Protein AF-A0A6L6DXY4-F1 (afdb_monomer)

Foldseek 3Di:
DADPVGQFDDDDPFWTWGWDQDPPDNPIDIWIATPVVRDIDD

Mean predicted aligned error: 4.61 Å

Secondary structure (DSSP, 8-state):
--BTTBTEEEE-SSEEEEEEEETTTTEEEEEEEETTT--EE-

Nearest PDB structures (foldseek):
  6o8b-assembly1_B  TM=6.308E-01  e=5.013E+00  Homo sapiens
  6bny-assembly1_A  TM=6.005E-01  e=9.253E+00  Homo sapiens

Sequence (42 aa):
MASPLGTLHYFDHRLEVHRVVVGPYANNVFVVKCKHTGEAVL

Radius of gyration: 11.09 Å; Cα contacts (8 Å, |Δi|>4): 65; chains: 1; bounding box: 30×21×22 Å

Structure (mmCIF, N/CA/C/O backbone):
data_AF-A0A6L6DXY4-F1
#
_entry.id   AF-A0A6L6DXY4-F1
#
loop_
_atom_site.group_PDB
_atom_site.id
_atom_site.type_symbol
_atom_site.label_atom_id
_atom_site.label_alt_id
_atom_site.label_comp_id
_atom_site.label_asym_id
_atom_site.label_entity_id
_atom_site.label_seq_id
_atom_site.pdbx_PDB_ins_code
_atom_site.Cartn_x
_atom_site.Cartn_y
_atom_site.Cartn_z
_atom_site.occupancy
_atom_site.B_iso_or_equiv
_atom_site.auth_seq_id
_atom_site.auth_comp_id
_atom_site.auth_asym_id
_atom_site.auth_atom_id
_atom_site.pdbx_PDB_model_num
ATOM 1 N N . MET A 1 1 ? 12.964 9.510 -6.028 1.00 47.72 1 MET A N 1
ATOM 2 C CA . MET A 1 1 ? 12.487 10.829 -5.560 1.00 47.72 1 MET A CA 1
ATOM 3 C C . MET A 1 1 ? 11.020 10.662 -5.197 1.00 47.72 1 MET A C 1
ATOM 5 O O . MET A 1 1 ? 10.232 10.390 -6.094 1.00 47.72 1 MET A O 1
ATOM 9 N N . ALA A 1 2 ? 10.673 10.660 -3.907 1.00 50.84 2 A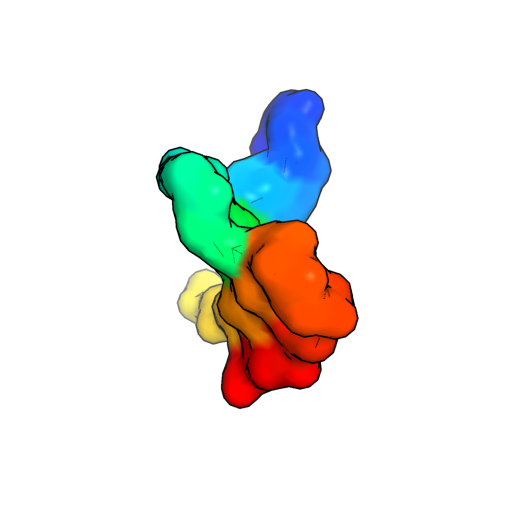LA A N 1
ATOM 10 C CA . ALA A 1 2 ? 9.278 10.533 -3.478 1.00 50.84 2 ALA A CA 1
ATOM 11 C C . ALA A 1 2 ? 8.492 11.787 -3.895 1.00 50.84 2 ALA A C 1
ATOM 13 O O . ALA A 1 2 ? 9.048 12.885 -3.906 1.00 50.84 2 ALA A O 1
ATOM 14 N N . SER A 1 3 ? 7.222 11.607 -4.266 1.00 56.06 3 SER A N 1
ATOM 15 C CA . SER A 1 3 ? 6.292 12.709 -4.537 1.00 56.06 3 SER A CA 1
ATOM 16 C C . SER A 1 3 ? 6.242 13.656 -3.325 1.00 56.06 3 SER A C 1
ATOM 18 O O . SER A 1 3 ? 6.431 13.185 -2.202 1.00 56.06 3 SER A O 1
ATOM 20 N N . PRO A 1 4 ? 5.948 14.959 -3.486 1.00 58.19 4 PRO A N 1
ATOM 21 C CA . PRO A 1 4 ? 5.727 15.867 -2.352 1.00 58.19 4 PRO A CA 1
ATOM 22 C C . PRO A 1 4 ? 4.638 15.392 -1.362 1.00 58.19 4 PRO A C 1
ATOM 24 O O . PRO A 1 4 ? 4.586 15.884 -0.242 1.00 58.19 4 PRO A O 1
ATOM 27 N N . LEU A 1 5 ? 3.813 14.404 -1.741 1.00 64.69 5 LEU A N 1
ATOM 28 C CA . LEU A 1 5 ? 2.820 13.717 -0.896 1.00 64.69 5 LEU A CA 1
ATOM 29 C C . LEU A 1 5 ? 3.328 12.391 -0.275 1.00 64.69 5 LEU A C 1
ATOM 31 O O . LEU A 1 5 ? 2.542 11.584 0.225 1.00 64.69 5 LEU A O 1
ATOM 35 N N . GLY A 1 6 ? 4.633 12.116 -0.332 1.00 85.38 6 GLY A N 1
ATOM 36 C CA . GLY A 1 6 ? 5.212 10.847 0.108 1.00 85.38 6 GLY A CA 1
ATOM 37 C C . GLY A 1 6 ? 4.817 9.685 -0.809 1.00 85.38 6 GLY A C 1
ATOM 38 O O . GLY A 1 6 ? 5.058 9.730 -2.017 1.00 85.38 6 GLY A O 1
ATOM 39 N N . THR A 1 7 ? 4.239 8.630 -0.228 1.00 92.31 7 THR A N 1
ATOM 40 C CA . THR A 1 7 ? 3.758 7.437 -0.950 1.00 92.31 7 THR A CA 1
ATOM 41 C C . THR A 1 7 ? 2.302 7.545 -1.392 1.00 92.31 7 THR A C 1
ATOM 43 O O . THR A 1 7 ? 1.846 6.676 -2.130 1.00 92.31 7 THR A O 1
ATOM 46 N N . LEU A 1 8 ? 1.553 8.569 -0.966 1.00 95.19 8 LEU A N 1
ATOM 47 C CA . LEU A 1 8 ? 0.134 8.685 -1.299 1.00 95.19 8 LEU A CA 1
ATOM 48 C C . LEU A 1 8 ? -0.043 8.865 -2.812 1.00 95.19 8 LEU A C 1
ATOM 50 O O . LEU A 1 8 ? 0.417 9.845 -3.399 1.00 95.19 8 LEU A O 1
ATOM 54 N N . HIS A 1 9 ? -0.707 7.898 -3.435 1.00 94.25 9 HIS A N 1
ATOM 55 C CA . HIS A 1 9 ? -0.955 7.869 -4.871 1.00 94.25 9 HIS A CA 1
ATOM 56 C C . HIS A 1 9 ? -2.388 8.275 -5.210 1.00 94.25 9 HIS A C 1
ATOM 58 O O . HIS A 1 9 ? -2.607 9.012 -6.168 1.00 94.25 9 HIS A O 1
ATOM 64 N N . TYR A 1 10 ? -3.349 7.809 -4.415 1.00 95.50 10 TYR A N 1
ATOM 65 C CA . TYR A 1 10 ? -4.767 8.105 -4.568 1.00 95.50 10 TYR A CA 1
ATOM 66 C C . TYR A 1 10 ? -5.455 8.051 -3.205 1.00 95.50 10 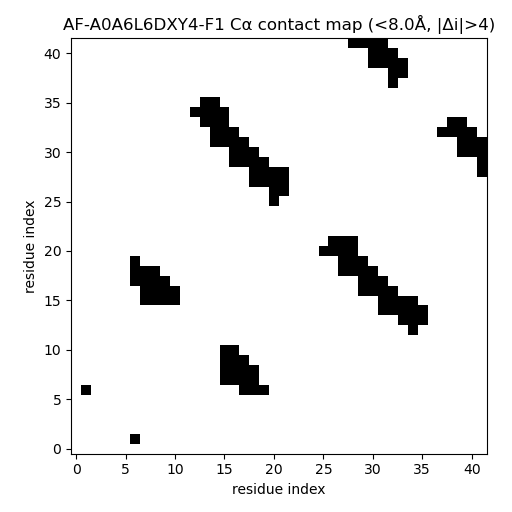TYR A C 1
ATOM 68 O O . TYR A 1 10 ? -5.037 7.305 -2.321 1.00 95.50 10 TYR A O 1
ATOM 76 N N . PHE A 1 11 ? -6.525 8.817 -3.036 1.00 97.31 11 PHE A N 1
ATOM 77 C CA . PHE A 1 11 ? -7.429 8.666 -1.905 1.00 97.31 11 PHE A CA 1
ATOM 78 C C . PHE A 1 11 ? -8.838 9.096 -2.288 1.00 97.31 11 PHE A C 1
ATOM 80 O O . PHE A 1 11 ? -9.029 9.948 -3.157 1.00 97.31 11 PHE A O 1
ATOM 87 N N . ASP A 1 12 ? -9.814 8.552 -1.573 1.00 97.69 12 ASP A N 1
ATOM 88 C CA . ASP A 1 12 ? -11.194 9.020 -1.599 1.00 97.69 12 ASP A CA 1
ATOM 89 C C . ASP A 1 12 ? -11.792 9.028 -0.180 1.00 97.69 12 ASP A C 1
ATOM 91 O O . ASP A 1 12 ? -11.075 9.058 0.824 1.00 97.69 12 ASP A O 1
ATOM 95 N N . HIS A 1 13 ? -13.119 9.045 -0.081 1.00 97.69 13 HIS A N 1
ATOM 96 C CA . HIS A 1 13 ? -13.842 9.026 1.187 1.00 97.69 13 HIS A CA 1
ATOM 97 C C . HIS A 1 13 ? -13.742 7.696 1.960 1.00 97.69 13 HIS A C 1
ATOM 99 O O . HIS A 1 13 ? -14.018 7.682 3.159 1.00 97.69 13 HIS A O 1
ATOM 105 N N . ARG A 1 14 ? -13.347 6.585 1.323 1.00 97.75 14 ARG A N 1
ATOM 106 C CA . ARG A 1 14 ? -13.331 5.238 1.925 1.00 97.75 14 ARG A CA 1
ATOM 107 C C . ARG A 1 14 ? -11.938 4.642 2.038 1.00 97.75 14 ARG A C 1
ATOM 109 O O . ARG A 1 14 ? -11.734 3.816 2.928 1.00 97.75 14 ARG A O 1
ATOM 116 N N . LEU A 1 15 ? -11.004 5.017 1.169 1.00 98.00 15 LEU 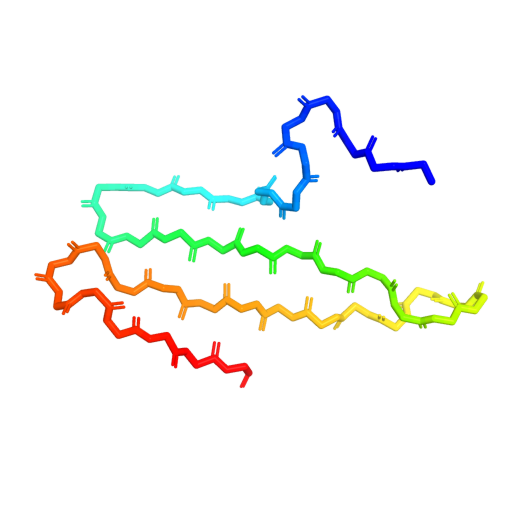A N 1
ATOM 117 C CA . LEU A 1 15 ? -9.697 4.373 1.094 1.00 98.00 15 LEU A CA 1
ATOM 118 C C . LEU A 1 15 ? -8.547 5.318 0.745 1.00 98.00 15 LEU A C 1
ATOM 120 O O . LEU A 1 15 ? -8.732 6.453 0.294 1.00 98.00 15 LEU A O 1
ATOM 124 N N . GLU A 1 16 ? -7.341 4.807 0.960 1.00 98.06 16 GLU A N 1
ATOM 125 C CA . GLU A 1 16 ? -6.071 5.385 0.521 1.00 98.06 16 GLU A CA 1
ATOM 126 C C . GLU A 1 16 ? -5.302 4.318 -0.257 1.00 98.06 16 GLU A C 1
ATOM 128 O O . GLU A 1 16 ? -5.300 3.144 0.117 1.00 98.06 16 GLU A O 1
ATOM 133 N N . VAL A 1 17 ? -4.642 4.727 -1.336 1.00 97.56 17 VAL A N 1
ATOM 134 C CA . VAL A 1 17 ? -3.714 3.892 -2.097 1.00 97.56 17 VAL A CA 1
ATOM 135 C C . VAL A 1 17 ? -2.341 4.530 -2.007 1.00 97.56 17 VAL A C 1
ATOM 137 O O . VAL A 1 17 ? -2.141 5.6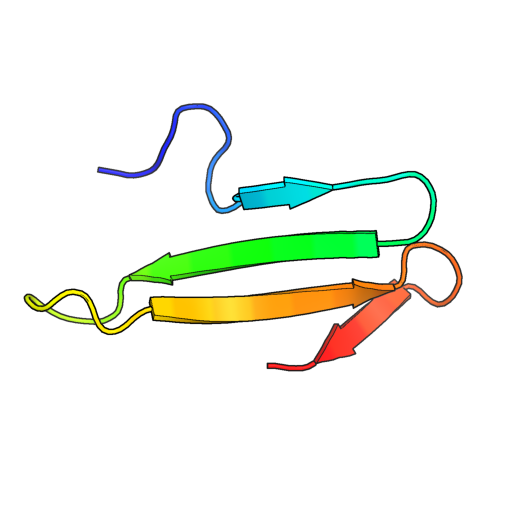70 -2.440 1.00 97.56 17 VAL A O 1
ATOM 140 N N . HIS A 1 18 ? -1.383 3.778 -1.486 1.00 95.12 18 HIS A N 1
ATOM 141 C CA . HIS A 1 18 ? 0.008 4.192 -1.392 1.00 95.12 18 HIS A CA 1
ATOM 142 C C . HIS A 1 18 ? 0.838 3.435 -2.417 1.00 95.12 18 HIS A C 1
ATOM 144 O O . HIS A 1 18 ? 0.797 2.212 -2.447 1.00 95.12 18 HIS A O 1
ATOM 150 N N . ARG A 1 19 ? 1.608 4.141 -3.242 1.00 94.12 19 ARG A N 1
ATOM 151 C CA . ARG A 1 19 ? 2.506 3.553 -4.237 1.00 94.12 19 ARG A CA 1
ATOM 152 C C . ARG A 1 19 ? 3.949 3.615 -3.751 1.00 94.12 19 ARG A C 1
ATOM 154 O O . ARG A 1 19 ? 4.451 4.686 -3.406 1.00 94.12 19 ARG A O 1
ATOM 161 N N . VAL A 1 20 ? 4.636 2.483 -3.820 1.00 91.81 20 VAL A N 1
ATOM 162 C CA . VAL A 1 20 ? 6.067 2.351 -3.539 1.00 91.81 20 VAL A CA 1
ATOM 163 C C . VAL A 1 20 ? 6.748 1.765 -4.769 1.00 91.81 20 VAL A C 1
ATOM 165 O O . VAL A 1 20 ? 6.321 0.742 -5.290 1.00 91.81 20 VAL A O 1
ATOM 168 N N . VAL A 1 21 ? 7.805 2.415 -5.253 1.00 90.25 21 VAL A N 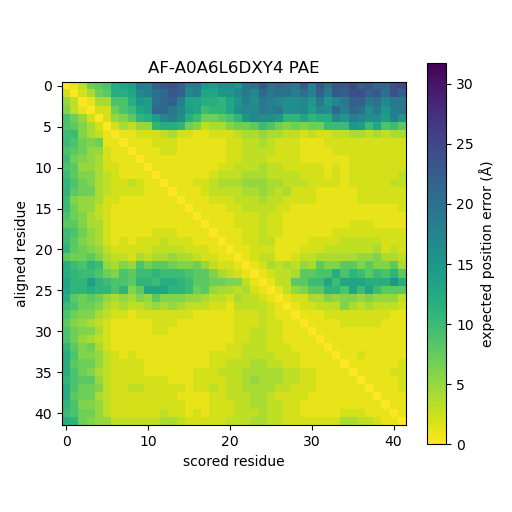1
ATOM 169 C CA . VAL A 1 21 ? 8.651 1.860 -6.318 1.00 90.25 21 VAL A CA 1
ATOM 170 C C . VAL A 1 21 ? 9.766 1.060 -5.661 1.00 90.25 21 VAL A C 1
ATOM 172 O O . VAL A 1 21 ? 10.511 1.611 -4.849 1.00 90.25 21 VAL A O 1
ATOM 175 N N . VAL A 1 22 ? 9.875 -0.222 -6.001 1.00 89.31 22 VAL A N 1
ATOM 176 C CA . VAL A 1 22 ? 10.891 -1.122 -5.449 1.00 89.31 22 VAL A CA 1
ATOM 177 C C . VAL A 1 22 ? 11.935 -1.445 -6.510 1.00 89.31 22 VAL A C 1
ATOM 179 O O . VAL A 1 22 ? 11.634 -2.000 -7.563 1.00 89.31 22 VAL A O 1
ATOM 182 N N . GLY A 1 23 ? 13.194 -1.151 -6.200 1.00 85.06 23 GLY A N 1
ATOM 183 C CA . GLY A 1 23 ? 14.307 -1.399 -7.109 1.00 85.06 23 GLY A CA 1
ATOM 184 C C . GLY A 1 23 ? 14.398 -0.385 -8.260 1.00 85.06 23 GLY A C 1
ATOM 185 O O . GLY A 1 23 ? 13.700 0.628 -8.270 1.00 85.06 23 GLY A O 1
ATOM 186 N N . PRO A 1 24 ? 15.309 -0.626 -9.217 1.00 81.19 24 PRO A N 1
ATOM 187 C CA . PRO A 1 24 ? 15.639 0.339 -10.269 1.00 81.19 24 PRO A CA 1
ATOM 188 C C . PRO A 1 24 ? 14.596 0.408 -11.393 1.00 81.19 24 PRO A C 1
ATOM 190 O O . PRO A 1 24 ? 14.623 1.329 -12.205 1.00 81.19 24 PRO A O 1
ATOM 193 N N . TYR A 1 25 ? 13.681 -0.559 -11.448 1.00 78.06 25 TYR A N 1
ATOM 194 C CA . TYR A 1 25 ? 12.604 -0.618 -12.430 1.00 78.06 25 TYR A CA 1
ATOM 195 C C . TYR A 1 25 ? 11.290 -0.132 -11.819 1.00 78.06 25 TYR A C 1
ATOM 197 O O . TYR A 1 25 ? 11.146 -0.047 -10.602 1.00 78.06 25 TYR A O 1
ATOM 205 N N . ALA A 1 26 ? 10.297 0.146 -12.663 1.00 80.25 26 ALA A N 1
ATOM 206 C CA . ALA A 1 26 ? 8.953 0.543 -12.244 1.00 80.25 26 ALA A CA 1
ATOM 207 C C . ALA A 1 26 ? 8.145 -0.623 -11.626 1.00 80.25 26 ALA A C 1
ATOM 209 O O . ALA A 1 26 ? 6.978 -0.817 -11.962 1.00 80.25 26 ALA A O 1
ATOM 210 N N . ASN A 1 27 ? 8.755 -1.404 -10.733 1.00 87.19 27 ASN A N 1
ATOM 211 C CA . ASN A 1 27 ? 8.073 -2.411 -9.939 1.00 87.19 27 ASN A CA 1
ATOM 212 C C . ASN A 1 27 ? 7.304 -1.697 -8.824 1.00 87.19 27 ASN A C 1
ATOM 214 O O . ASN A 1 27 ? 7.858 -1.334 -7.783 1.00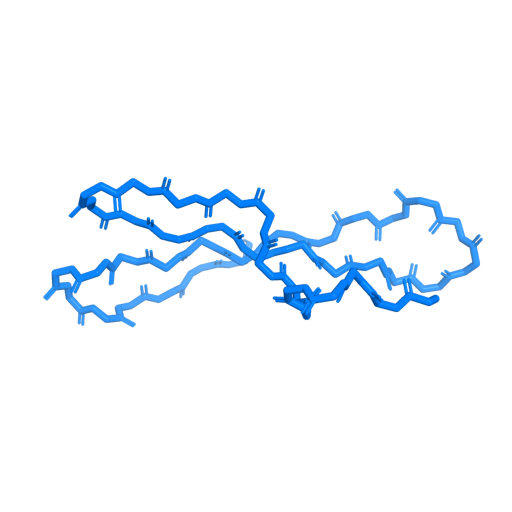 87.19 27 ASN A O 1
ATOM 218 N N . ASN A 1 28 ? 6.045 -1.385 -9.113 1.00 90.62 28 ASN A N 1
ATOM 219 C CA . ASN A 1 28 ? 5.190 -0.638 -8.208 1.00 90.62 28 ASN A CA 1
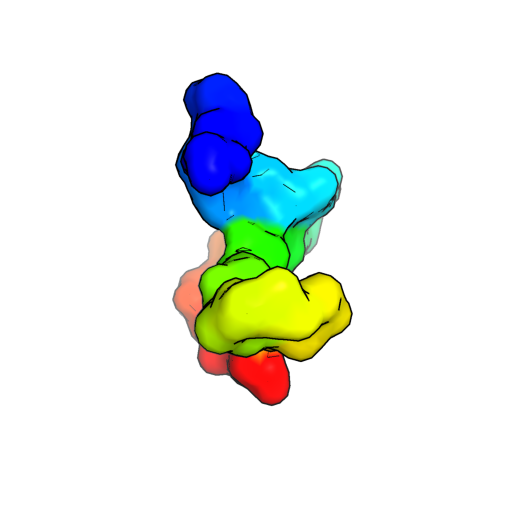ATOM 220 C C . ASN A 1 28 ? 4.474 -1.610 -7.271 1.00 90.62 28 ASN A C 1
ATOM 222 O O . ASN A 1 28 ? 3.711 -2.457 -7.725 1.00 90.62 28 ASN A O 1
ATOM 226 N N . VAL A 1 29 ? 4.684 -1.434 -5.974 1.00 93.31 29 VAL A N 1
ATOM 227 C CA . VAL A 1 29 ? 3.879 -2.036 -4.915 1.00 93.31 29 VAL A CA 1
ATOM 228 C C . VAL A 1 29 ? 2.813 -1.029 -4.508 1.00 93.31 29 VAL A C 1
ATOM 230 O O . VAL A 1 29 ? 3.116 0.157 -4.335 1.00 93.31 29 VAL A O 1
ATOM 233 N N . PHE A 1 30 ? 1.579 -1.494 -4.355 1.00 95.50 30 PHE A N 1
ATOM 234 C CA . PHE A 1 30 ? 0.477 -0.674 -3.880 1.00 95.50 30 PHE A CA 1
ATOM 235 C C . PHE A 1 30 ? 0.009 -1.191 -2.529 1.00 95.50 30 PHE A C 1
ATOM 237 O O . PHE A 1 30 ? -0.181 -2.380 -2.363 1.00 95.50 30 PHE A O 1
ATOM 244 N N . VAL A 1 31 ? -0.173 -0.297 -1.565 1.00 96.19 31 VAL A N 1
ATOM 245 C CA . VAL A 1 31 ? -0.824 -0.620 -0.295 1.00 96.19 31 VAL A CA 1
ATOM 246 C C . VAL A 1 31 ? -2.189 0.045 -0.304 1.00 96.19 31 VAL A C 1
ATOM 248 O O . VAL A 1 31 ? -2.273 1.270 -0.433 1.00 96.19 31 VAL A O 1
ATOM 251 N N . VAL A 1 32 ? -3.248 -0.751 -0.182 1.00 97.88 32 VAL A N 1
ATOM 252 C CA . VAL A 1 32 ? -4.631 -0.273 -0.096 1.00 97.88 32 VAL A CA 1
ATOM 253 C C . VAL A 1 32 ? -5.052 -0.288 1.360 1.00 97.88 32 VAL A C 1
ATOM 255 O O . VAL A 1 32 ? -5.061 -1.345 1.987 1.00 97.88 32 VAL A O 1
ATOM 258 N N . LYS A 1 33 ? -5.418 0.877 1.894 1.00 98.25 33 LYS A N 1
ATOM 259 C CA . LYS A 1 33 ? -5.872 1.038 3.276 1.00 98.25 33 LYS A CA 1
ATOM 260 C C . LYS A 1 33 ? -7.343 1.430 3.318 1.00 98.25 33 LYS A C 1
ATOM 262 O O . LYS A 1 33 ? -7.743 2.417 2.702 1.00 98.25 33 LYS A O 1
ATOM 267 N N . CYS A 1 34 ? -8.137 0.696 4.089 1.00 98.31 34 CYS A N 1
ATOM 268 C CA . CYS A 1 34 ? -9.511 1.057 4.416 1.00 98.31 34 CYS A CA 1
ATOM 269 C C . CYS A 1 34 ? -9.514 2.159 5.484 1.00 98.31 34 C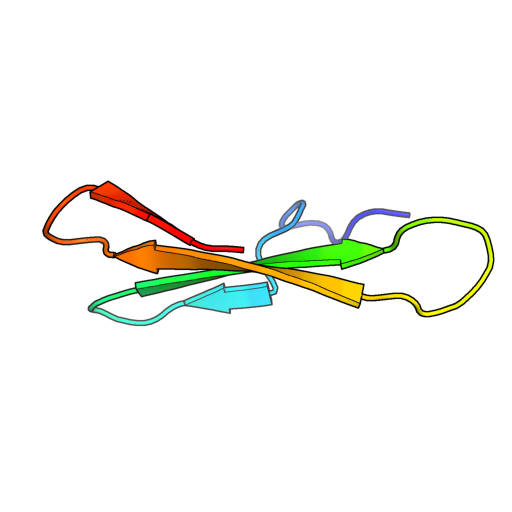YS A C 1
ATOM 271 O O . CYS A 1 34 ? -8.986 1.970 6.579 1.00 98.31 34 CYS A O 1
ATOM 273 N N . LYS A 1 35 ? -10.147 3.306 5.213 1.00 97.75 35 LYS A N 1
ATOM 274 C CA . LYS A 1 35 ? -10.258 4.403 6.194 1.00 97.75 35 LYS A CA 1
ATOM 275 C C . LYS A 1 35 ? -11.212 4.081 7.341 1.00 97.75 35 LYS A C 1
ATOM 277 O O . LYS A 1 35 ? -11.062 4.638 8.420 1.00 97.75 35 LYS A O 1
ATOM 282 N N . HIS A 1 36 ? -12.192 3.205 7.107 1.00 98.12 36 HIS A N 1
ATOM 283 C CA . HIS A 1 36 ? -13.199 2.865 8.110 1.00 98.12 36 HIS A CA 1
ATOM 284 C C . HIS A 1 36 ? -12.675 1.869 9.149 1.00 98.12 36 HIS A C 1
ATOM 286 O O . HIS A 1 36 ? -12.881 2.070 10.340 1.00 98.12 36 HIS A O 1
ATOM 292 N N . THR A 1 37 ? -11.990 0.811 8.704 1.00 98.12 37 THR A N 1
ATOM 293 C CA . THR A 1 37 ? -11.453 -0.229 9.601 1.00 98.12 37 THR A CA 1
ATOM 294 C C . THR A 1 37 ? -9.997 0.018 9.985 1.00 98.12 37 THR A C 1
ATOM 296 O O . THR A 1 37 ? -9.525 -0.517 10.981 1.00 98.12 37 THR A O 1
ATOM 299 N N . GLY A 1 38 ? -9.270 0.825 9.208 1.00 96.94 38 GLY A N 1
ATOM 300 C CA . GLY A 1 38 ? -7.833 1.039 9.369 1.00 96.94 38 GLY A CA 1
ATOM 301 C C . GLY A 1 38 ? -6.967 -0.091 8.803 1.00 96.94 38 GLY A C 1
ATOM 302 O O . GLY A 1 38 ? -5.748 0.069 8.748 1.00 96.94 38 GLY A O 1
ATOM 303 N N . GLU A 1 39 ? -7.571 -1.198 8.362 1.00 98.19 39 GLU A N 1
ATOM 304 C CA . GLU A 1 39 ? -6.872 -2.351 7.794 1.00 98.19 39 GLU A CA 1
ATOM 305 C C . GLU A 1 39 ? -6.237 -2.021 6.444 1.00 98.19 39 GLU A C 1
ATOM 307 O O . GLU A 1 39 ? -6.741 -1.185 5.686 1.00 98.19 39 GLU A O 1
ATOM 312 N N . ALA A 1 40 ? -5.136 -2.704 6.136 1.00 97.50 40 ALA A N 1
ATOM 313 C CA . ALA A 1 40 ? -4.411 -2.520 4.893 1.00 97.50 40 ALA A CA 1
ATOM 314 C C . ALA A 1 40 ? -3.970 -3.852 4.285 1.00 97.50 40 ALA A C 1
ATOM 316 O O . ALA A 1 40 ? -3.634 -4.795 5.001 1.00 97.50 40 ALA A O 1
ATOM 317 N N . VAL A 1 41 ? -3.948 -3.887 2.956 1.00 97.56 41 VAL A N 1
ATOM 318 C CA . VAL A 1 41 ? -3.465 -5.008 2.143 1.00 97.56 41 VAL A CA 1
ATOM 319 C C . VAL A 1 41 ? -2.455 -4.514 1.111 1.00 97.56 41 VAL A C 1
ATOM 321 O O . VAL A 1 41 ? -2.465 -3.334 0.750 1.00 97.56 41 VAL A O 1
ATOM 324 N N . LEU A 1 42 ? -1.578 -5.418 0.676 1.00 93.88 42 LEU A N 1
ATOM 325 C CA . LEU A 1 42 ? -0.543 -5.201 -0.337 1.00 93.88 42 LEU A CA 1
ATOM 326 C C . LEU A 1 42 ? -0.953 -5.865 -1.655 1.00 93.88 42 LEU A C 1
ATOM 328 O O . LEU A 1 42 ? -1.512 -6.982 -1.575 1.00 93.88 42 LEU A O 1
#

pLDDT: mean 89.16, std 13.56, range [47.72, 98.31]

Solvent-accessible surface area (backbone atoms only — not comparable to full-atom values): 2610 Å² total; per-residue (Å²): 133,74,53,100,67,52,42,63,69,48,73,64,98,54,36,40,35,30,50,42,72,53,77,98,52,91,47,68,47,54,37,45,31,36,66,83,81,66,50,7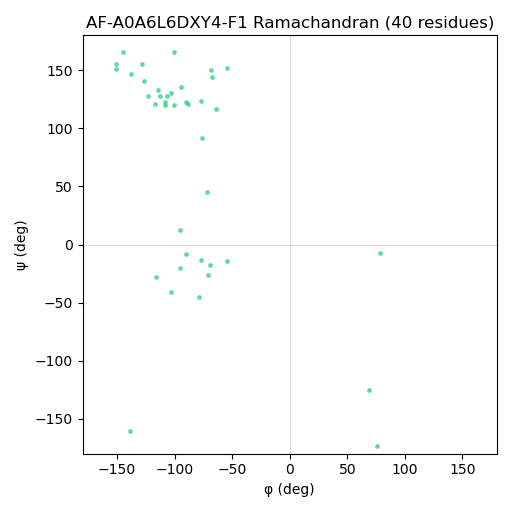1,50,112